Protein AF-A0A9D1QLR8-F1 (afdb_monomer_lite)

pLDDT: mean 92.98, std 5.43, range [64.62, 98.44]

Structure (mmCIF, N/CA/C/O backbone):
data_AF-A0A9D1QLR8-F1
#
_entry.id   AF-A0A9D1QLR8-F1
#
loop_
_atom_site.group_PDB
_atom_site.id
_atom_site.type_symbol
_atom_site.label_atom_id
_atom_site.label_alt_id
_atom_site.label_comp_id
_atom_site.label_asym_id
_atom_site.label_entity_id
_atom_site.label_seq_id
_atom_site.pdbx_PDB_ins_code
_atom_site.Cartn_x
_atom_site.Cartn_y
_atom_site.Cartn_z
_atom_site.occupancy
_atom_site.B_iso_or_equiv
_atom_site.auth_seq_id
_atom_site.auth_comp_id
_atom_site.auth_asym_id
_atom_site.auth_atom_id
_atom_site.pdbx_PDB_model_num
ATOM 1 N N . MET A 1 1 ? -2.235 7.402 20.131 1.00 82.06 1 MET A N 1
ATOM 2 C CA . MET A 1 1 ? -2.353 6.546 18.932 1.00 82.06 1 MET A CA 1
ATOM 3 C C . MET A 1 1 ? -1.040 6.680 18.166 1.00 82.06 1 MET A C 1
ATOM 5 O O . MET A 1 1 ? -0.554 7.800 18.091 1.00 82.06 1 MET A O 1
ATOM 9 N N . ILE A 1 2 ? -0.396 5.585 17.743 1.00 92.88 2 ILE A N 1
ATOM 10 C CA . ILE A 1 2 ? 0.930 5.654 17.083 1.00 92.88 2 ILE A CA 1
ATOM 11 C C . ILE A 1 2 ? 0.789 6.131 15.634 1.00 92.88 2 ILE A C 1
ATOM 13 O O . ILE A 1 2 ? -0.250 5.910 15.028 1.00 92.88 2 ILE A O 1
ATOM 17 N N . SER A 1 3 ? 1.793 6.743 15.019 1.00 96.38 3 SER A N 1
ATOM 18 C CA . SER A 1 3 ? 1.657 7.093 13.596 1.00 96.38 3 SER A CA 1
ATOM 19 C C . SER A 1 3 ? 1.726 5.851 12.696 1.00 96.38 3 SER A C 1
ATOM 21 O O . SER A 1 3 ? 2.269 4.812 13.088 1.00 96.38 3 SER A O 1
ATOM 23 N N . ILE A 1 4 ? 1.220 5.939 11.463 1.00 97.06 4 ILE A N 1
ATOM 24 C CA . ILE A 1 4 ? 1.376 4.874 10.466 1.00 97.06 4 ILE A CA 1
ATOM 25 C C . ILE A 1 4 ? 2.860 4.625 10.178 1.00 97.06 4 ILE A C 1
ATOM 27 O O . ILE A 1 4 ? 3.274 3.486 9.982 1.00 97.06 4 ILE A O 1
ATOM 31 N N . GLN A 1 5 ? 3.701 5.660 10.233 1.00 96.75 5 GLN A N 1
ATOM 32 C CA . GLN A 1 5 ? 5.148 5.535 10.081 1.00 96.75 5 GLN A CA 1
ATOM 33 C C . GLN A 1 5 ? 5.759 4.683 11.201 1.00 96.75 5 GLN A C 1
ATOM 35 O O . GLN A 1 5 ? 6.578 3.803 10.928 1.00 96.75 5 GLN A O 1
ATOM 40 N N . GLU A 1 6 ? 5.365 4.920 12.454 1.00 96.38 6 GLU A N 1
ATOM 41 C CA . GLU A 1 6 ? 5.809 4.132 13.606 1.00 96.38 6 GLU A CA 1
ATOM 42 C C . GLU A 1 6 ? 5.277 2.697 13.547 1.00 96.38 6 GLU A C 1
ATOM 44 O O . GLU A 1 6 ? 6.044 1.742 13.688 1.00 96.38 6 GLU A O 1
ATOM 49 N N . PHE A 1 7 ? 4.001 2.525 13.207 1.00 97.00 7 PHE A N 1
ATOM 50 C CA . PHE A 1 7 ? 3.404 1.218 12.953 1.00 97.00 7 PHE A CA 1
ATOM 51 C C . PHE A 1 7 ? 4.189 0.425 11.897 1.00 97.00 7 PHE A C 1
ATOM 53 O O . PHE A 1 7 ? 4.546 -0.734 12.103 1.00 97.00 7 PHE A O 1
ATOM 60 N N . LEU A 1 8 ? 4.540 1.061 10.777 1.00 96.19 8 LEU A N 1
ATOM 61 C CA . LEU A 1 8 ? 5.312 0.442 9.702 1.00 96.19 8 LEU A CA 1
ATOM 62 C C . LEU A 1 8 ? 6.747 0.087 10.110 1.00 96.19 8 LEU A C 1
ATOM 64 O O . LEU A 1 8 ? 7.334 -0.815 9.500 1.00 96.19 8 LEU A O 1
ATOM 68 N N . LYS A 1 9 ? 7.331 0.782 11.096 1.00 94.25 9 LYS A N 1
ATOM 69 C CA . LYS A 1 9 ? 8.607 0.385 11.708 1.00 94.25 9 LYS A CA 1
ATOM 70 C C . LYS A 1 9 ? 8.417 -0.887 12.533 1.00 94.25 9 LYS A C 1
ATOM 72 O O . LYS A 1 9 ? 9.189 -1.821 12.341 1.00 94.25 9 LYS A O 1
ATOM 77 N N . ASN A 1 10 ? 7.361 -0.957 13.344 1.00 94.06 10 ASN A N 1
ATOM 78 C CA . ASN A 1 10 ? 7.040 -2.129 14.168 1.00 94.06 10 ASN A CA 1
ATOM 79 C C . ASN A 1 10 ? 6.741 -3.374 13.323 1.00 94.06 10 ASN A C 1
ATOM 81 O O . ASN A 1 10 ? 7.237 -4.456 13.626 1.00 94.06 10 ASN A O 1
ATOM 85 N N . VAL A 1 11 ? 6.010 -3.227 12.214 1.00 93.62 11 VAL A N 1
ATOM 86 C CA . VAL A 1 11 ? 5.785 -4.323 11.255 1.00 93.62 11 VAL A CA 1
ATOM 87 C C . VAL A 1 11 ? 7.114 -4.841 10.695 1.00 93.62 11 VAL A C 1
ATOM 89 O O . VAL A 1 11 ? 7.346 -6.046 10.675 1.00 93.62 11 VAL A O 1
ATOM 92 N N . ASN A 1 12 ? 8.018 -3.945 10.283 1.00 88.12 12 ASN A N 1
ATOM 93 C CA . ASN A 1 12 ? 9.314 -4.323 9.709 1.00 88.12 12 ASN A CA 1
ATOM 94 C C . ASN A 1 12 ? 10.241 -5.028 10.711 1.00 88.12 12 ASN A C 1
ATOM 96 O O . ASN A 1 12 ? 11.015 -5.904 10.325 1.00 88.12 12 ASN A O 1
ATOM 100 N N . THR A 1 13 ? 10.222 -4.608 11.976 1.00 87.19 13 THR A N 1
ATOM 101 C CA . THR A 1 13 ? 11.066 -5.191 13.029 1.00 87.19 13 THR A CA 1
ATOM 102 C C . THR A 1 13 ? 10.420 -6.400 13.702 1.00 87.19 13 THR A C 1
ATOM 104 O O . THR A 1 13 ? 11.119 -7.145 14.393 1.00 87.19 13 THR A O 1
ATOM 107 N N . GLY A 1 14 ? 9.127 -6.629 13.465 1.00 87.50 14 GLY A N 1
ATOM 108 C CA . GLY A 1 14 ? 8.356 -7.739 14.004 1.00 87.50 14 GLY A CA 1
ATOM 109 C C . GLY A 1 14 ? 8.830 -9.109 13.518 1.00 87.50 14 GLY A C 1
ATOM 110 O O . GLY A 1 14 ? 9.297 -9.282 12.389 1.00 87.50 14 GLY A O 1
ATOM 111 N N . HIS A 1 15 ? 8.668 -10.116 14.382 1.00 86.12 15 HIS A N 1
ATOM 112 C CA . HIS A 1 15 ? 9.123 -11.486 14.126 1.00 86.12 15 HIS A CA 1
ATOM 113 C C . HIS A 1 15 ? 8.555 -12.063 12.824 1.00 86.12 15 HIS A C 1
ATOM 115 O O . HIS A 1 15 ? 9.285 -12.694 12.064 1.00 86.12 15 HIS A O 1
ATOM 121 N N . VAL A 1 16 ? 7.273 -11.815 12.537 1.00 84.81 16 VAL A N 1
ATOM 122 C CA . VAL A 1 16 ? 6.587 -12.332 11.343 1.00 84.81 16 VAL A CA 1
ATOM 123 C C . VAL A 1 16 ? 7.302 -11.905 10.064 1.00 84.81 16 VAL A C 1
ATOM 125 O O . VAL A 1 16 ? 7.697 -12.757 9.275 1.00 84.81 16 VAL A O 1
ATOM 128 N N . VAL A 1 17 ? 7.539 -10.604 9.873 1.00 86.69 17 VAL A N 1
ATOM 129 C CA . VAL A 1 17 ? 8.207 -10.109 8.661 1.00 86.69 17 VAL A CA 1
ATOM 130 C C . VAL A 1 17 ? 9.646 -10.611 8.598 1.00 86.69 17 VAL A C 1
ATOM 132 O O . VAL A 1 17 ? 10.063 -11.122 7.565 1.00 86.69 17 VAL A O 1
ATOM 135 N N . ARG A 1 18 ? 10.389 -10.556 9.711 1.00 86.44 18 ARG A N 1
ATOM 136 C CA . ARG A 1 18 ? 11.803 -10.968 9.739 1.00 86.44 18 ARG A CA 1
ATOM 137 C C . ARG A 1 18 ? 12.031 -12.460 9.484 1.00 86.44 18 ARG A C 1
ATOM 139 O O . ARG A 1 18 ? 13.115 -12.819 9.039 1.00 86.44 18 ARG A O 1
ATOM 146 N N . SER A 1 19 ? 11.052 -13.307 9.793 1.00 88.12 19 SER A N 1
ATOM 147 C CA . SER A 1 19 ? 11.145 -14.765 9.621 1.00 88.12 19 SER A CA 1
ATOM 148 C C . SER A 1 19 ? 10.473 -15.279 8.349 1.00 88.12 19 SER A C 1
ATOM 150 O O . SER A 1 19 ? 10.886 -16.313 7.836 1.00 88.12 19 SER A O 1
ATOM 152 N N . SER A 1 20 ? 9.444 -14.585 7.849 1.00 88.06 20 SER A N 1
ATOM 153 C CA . SER A 1 20 ? 8.566 -15.108 6.790 1.00 88.06 20 SER A CA 1
ATOM 154 C C . SER A 1 20 ? 8.648 -14.340 5.471 1.00 88.06 20 SER A C 1
ATOM 156 O O . SER A 1 20 ? 8.275 -14.885 4.435 1.00 88.06 20 SER A O 1
ATOM 158 N N . VAL A 1 21 ? 9.122 -13.088 5.470 1.00 90.31 21 VAL A N 1
ATOM 159 C CA . VAL A 1 21 ? 9.292 -12.305 4.237 1.00 90.31 21 VAL A CA 1
ATOM 160 C C . VAL A 1 21 ? 10.729 -12.480 3.733 1.00 90.31 21 VAL A C 1
ATOM 162 O O . VAL A 1 21 ? 11.666 -12.143 4.461 1.00 90.31 21 VAL A O 1
ATOM 165 N N . PRO A 1 22 ? 10.936 -12.983 2.499 1.00 89.19 22 PRO A N 1
ATOM 166 C CA . PRO A 1 22 ? 12.267 -13.110 1.922 1.00 89.19 22 PRO A CA 1
ATOM 167 C C . PRO A 1 22 ? 13.061 -11.801 1.957 1.00 89.19 22 PRO A C 1
ATOM 169 O O . PRO A 1 22 ? 12.533 -10.711 1.714 1.00 89.19 22 PRO A O 1
ATOM 172 N N . MET A 1 23 ? 14.363 -11.914 2.223 1.00 84.69 23 MET A N 1
ATOM 173 C CA . MET A 1 23 ? 15.263 -10.763 2.208 1.00 84.69 23 MET A CA 1
ATOM 174 C C . MET A 1 23 ? 15.274 -10.083 0.833 1.00 84.69 23 MET A C 1
ATOM 176 O O . MET A 1 23 ? 15.291 -10.741 -0.205 1.00 84.69 23 MET A O 1
ATOM 180 N N . GLY A 1 24 ? 15.319 -8.749 0.836 1.00 84.50 24 GLY A N 1
ATOM 181 C CA . GLY A 1 24 ? 15.393 -7.940 -0.384 1.00 84.50 24 GLY A CA 1
ATOM 182 C C . GLY A 1 24 ? 14.041 -7.576 -1.002 1.00 84.50 24 GLY A C 1
ATOM 183 O O . GLY A 1 24 ? 14.024 -6.869 -2.009 1.00 84.50 24 GLY A O 1
ATOM 184 N N . LEU A 1 25 ? 12.918 -8.001 -0.412 1.00 91.88 25 LEU A N 1
ATOM 185 C CA . LEU A 1 25 ? 11.605 -7.492 -0.806 1.00 91.88 25 LEU A CA 1
ATOM 186 C C . LEU A 1 25 ? 11.346 -6.107 -0.201 1.00 91.88 25 LEU A C 1
ATOM 188 O O . LEU A 1 25 ? 11.515 -5.882 0.999 1.00 91.88 25 LEU A O 1
ATOM 192 N N . GLY A 1 26 ? 10.916 -5.179 -1.053 1.00 91.56 26 GLY A N 1
ATOM 193 C CA . GLY A 1 26 ? 10.349 -3.899 -0.651 1.00 91.56 26 GLY A CA 1
ATOM 194 C C . GLY A 1 26 ? 8.865 -4.045 -0.321 1.00 91.56 26 GLY A C 1
ATOM 195 O O . GLY A 1 26 ? 8.224 -5.015 -0.721 1.00 91.56 26 GLY A O 1
ATOM 196 N N . LYS A 1 27 ? 8.309 -3.067 0.397 1.00 93.75 27 LYS A N 1
ATOM 197 C CA . LYS A 1 27 ? 6.879 -3.009 0.725 1.00 93.75 27 LYS A CA 1
ATOM 198 C C . LYS A 1 27 ? 6.147 -1.966 -0.110 1.00 93.75 27 LYS A C 1
ATOM 200 O O . LYS A 1 27 ? 6.731 -0.950 -0.495 1.00 93.75 27 LYS A O 1
ATOM 205 N N . SER A 1 28 ? 4.870 -2.222 -0.361 1.00 96.44 28 SER A N 1
ATOM 206 C CA . SER A 1 28 ? 3.940 -1.280 -0.977 1.00 96.44 28 SER A CA 1
ATOM 207 C C . SER A 1 28 ? 3.672 -0.063 -0.091 1.00 96.44 28 SER A C 1
ATOM 209 O O . SER A 1 28 ? 4.106 0.014 1.064 1.00 96.44 28 SER A O 1
ATOM 211 N N . LEU A 1 29 ? 2.900 0.880 -0.629 1.00 97.31 29 LEU A N 1
ATOM 212 C CA . LEU A 1 29 ? 2.198 1.849 0.205 1.00 97.31 29 LEU A CA 1
ATOM 213 C C . LEU A 1 29 ? 1.188 1.108 1.115 1.00 97.31 29 LEU A C 1
ATOM 215 O O . LEU A 1 29 ? 0.572 0.141 0.650 1.00 97.31 29 LEU A O 1
ATOM 219 N N . PRO A 1 30 ? 1.050 1.502 2.396 1.00 97.94 30 PRO A N 1
ATOM 220 C CA . PRO A 1 30 ? 0.042 0.962 3.310 1.00 97.94 30 PRO A CA 1
ATOM 221 C C . PRO A 1 30 ? -1.372 1.302 2.852 1.00 97.94 30 PRO A C 1
ATOM 223 O O . PRO A 1 30 ? -1.683 2.461 2.630 1.00 97.94 30 PRO A O 1
ATOM 226 N N . MET A 1 31 ? -2.253 0.313 2.786 1.00 98.12 31 MET A N 1
ATOM 227 C CA . MET A 1 31 ? -3.683 0.537 2.565 1.00 98.12 31 MET A CA 1
ATOM 228 C C . MET A 1 31 ? -4.442 0.242 3.850 1.00 98.12 31 MET A C 1
ATOM 230 O O . MET A 1 31 ? -4.094 -0.704 4.556 1.00 98.12 31 MET A O 1
ATOM 234 N N . LEU A 1 32 ? -5.476 1.028 4.137 1.00 97.44 32 LEU A N 1
ATOM 235 C CA . LEU A 1 32 ? -6.344 0.795 5.289 1.00 97.44 32 LEU A CA 1
ATOM 236 C C . LEU A 1 32 ? -7.556 -0.028 4.877 1.00 97.44 32 LEU A C 1
ATOM 238 O O . LEU A 1 32 ? -8.113 0.200 3.808 1.00 97.44 32 LEU A O 1
ATOM 242 N N . ASP A 1 33 ? -7.964 -0.948 5.736 1.00 94.38 33 ASP A N 1
ATOM 243 C CA . ASP A 1 33 ? -9.193 -1.719 5.578 1.00 94.38 33 ASP A CA 1
ATOM 244 C C . ASP A 1 33 ? -9.897 -1.856 6.929 1.00 94.38 33 ASP A C 1
ATOM 246 O O . ASP A 1 33 ? -9.249 -1.779 7.976 1.00 94.38 33 ASP A O 1
ATOM 250 N N . ILE A 1 34 ? -11.210 -2.066 6.914 1.00 92.69 34 ILE A N 1
ATOM 251 C CA . ILE A 1 34 ? -11.985 -2.352 8.124 1.00 92.69 34 ILE A CA 1
ATOM 252 C C . ILE A 1 34 ? -12.612 -3.730 7.962 1.00 92.69 34 ILE A C 1
ATOM 254 O O . ILE A 1 34 ? -13.438 -3.947 7.079 1.00 92.69 34 ILE A O 1
ATOM 258 N N . ALA A 1 35 ? -12.233 -4.655 8.840 1.00 90.38 35 ALA A N 1
ATOM 259 C CA . ALA A 1 35 ? -12.777 -6.007 8.864 1.00 90.38 35 ALA A CA 1
ATOM 260 C C . ALA A 1 35 ? -13.059 -6.429 10.307 1.00 90.38 35 ALA A C 1
ATOM 262 O O . ALA A 1 35 ? -12.204 -6.261 11.176 1.00 90.38 35 ALA A O 1
ATOM 263 N N . ASP A 1 36 ? -14.252 -6.976 10.558 1.00 88.00 36 ASP A N 1
ATOM 264 C CA . ASP A 1 36 ? -14.704 -7.430 11.882 1.00 88.00 36 ASP A CA 1
ATOM 265 C C . ASP A 1 36 ? -14.478 -6.388 12.998 1.00 88.00 36 ASP A C 1
ATOM 267 O O . ASP A 1 36 ? -13.911 -6.703 14.049 1.00 88.00 36 ASP A O 1
ATOM 271 N N . ASP A 1 37 ? -14.866 -5.132 12.733 1.00 87.31 37 ASP A N 1
ATOM 272 C CA . ASP A 1 37 ? -14.692 -3.958 13.610 1.00 87.31 37 ASP A CA 1
ATOM 273 C C . ASP A 1 37 ? -13.235 -3.641 13.993 1.00 87.31 37 ASP A C 1
ATOM 275 O O . ASP A 1 37 ? -12.959 -2.962 14.985 1.00 87.31 37 ASP A O 1
ATOM 279 N N . ARG A 1 38 ? -12.271 -4.114 13.197 1.00 92.94 38 ARG A N 1
ATOM 280 C CA . ARG A 1 38 ? -10.841 -3.850 13.391 1.00 92.94 38 ARG A CA 1
ATOM 281 C C . ARG A 1 38 ? -10.288 -3.068 12.220 1.00 92.94 38 ARG A C 1
ATOM 283 O O . ARG A 1 38 ? -10.554 -3.382 11.061 1.00 92.94 38 ARG A O 1
ATOM 290 N N . LEU A 1 39 ? -9.444 -2.093 12.537 1.00 96.06 39 LEU A N 1
ATOM 291 C CA . LEU A 1 39 ? -8.651 -1.391 11.543 1.00 96.06 39 LEU A CA 1
ATOM 292 C C . LEU A 1 39 ? -7.439 -2.244 11.163 1.00 96.06 39 LEU A C 1
ATOM 294 O O . LEU A 1 39 ? -6.584 -2.557 11.998 1.00 96.06 39 LEU A O 1
ATOM 298 N N . LEU A 1 40 ? -7.361 -2.598 9.889 1.00 97.44 40 LEU A N 1
ATOM 299 C CA . LEU A 1 40 ? -6.262 -3.348 9.312 1.00 97.44 40 LEU A CA 1
ATOM 300 C C . LEU A 1 40 ? -5.405 -2.443 8.431 1.00 97.44 40 LEU A C 1
ATOM 302 O O . LEU A 1 40 ? -5.900 -1.564 7.729 1.00 97.44 40 LEU A O 1
ATOM 306 N N . VAL A 1 41 ? -4.101 -2.703 8.437 1.00 98.00 41 VAL A N 1
ATOM 307 C CA . VAL A 1 41 ? -3.148 -2.140 7.482 1.00 98.00 41 VAL A CA 1
ATOM 308 C C . VAL A 1 41 ? -2.654 -3.270 6.596 1.00 98.00 41 VAL A C 1
ATOM 310 O O . VAL A 1 41 ? -1.973 -4.188 7.061 1.00 98.00 41 VAL A O 1
ATOM 313 N N . THR A 1 42 ? -2.983 -3.189 5.313 1.00 97.94 42 THR A N 1
ATOM 314 C CA . THR A 1 42 ? -2.588 -4.165 4.300 1.00 97.94 42 THR A CA 1
ATOM 315 C C . THR A 1 42 ? -1.387 -3.658 3.512 1.00 97.94 42 THR A C 1
ATOM 317 O O . THR A 1 42 ? -1.347 -2.517 3.045 1.00 97.94 42 THR A O 1
ATOM 320 N N . LEU A 1 43 ? -0.400 -4.535 3.352 1.00 97.19 43 LEU A N 1
ATOM 321 C CA . LEU A 1 43 ? 0.813 -4.325 2.573 1.00 97.19 43 LEU A CA 1
ATOM 322 C C . LEU A 1 43 ? 0.996 -5.494 1.613 1.00 97.19 43 LEU A C 1
ATOM 324 O O . LEU A 1 43 ? 0.616 -6.625 1.914 1.00 97.19 43 LEU A O 1
ATOM 328 N N . PHE A 1 44 ? 1.670 -5.247 0.497 1.00 96.81 44 PHE A N 1
ATOM 329 C CA . PHE A 1 44 ? 2.287 -6.324 -0.263 1.00 96.81 44 PHE A CA 1
ATOM 330 C C . PHE A 1 44 ? 3.795 -6.140 -0.363 1.00 96.81 44 PHE A C 1
ATOM 332 O O . PHE A 1 44 ? 4.313 -5.021 -0.307 1.00 96.81 44 PHE A O 1
ATOM 339 N N . PHE A 1 45 ? 4.498 -7.255 -0.524 1.00 96.62 45 PHE A N 1
ATOM 340 C CA . PHE A 1 45 ? 5.949 -7.316 -0.602 1.00 96.62 45 PHE A CA 1
ATOM 341 C C . PHE A 1 45 ? 6.372 -7.793 -1.982 1.00 96.62 45 PHE A C 1
ATOM 343 O O . PHE A 1 45 ? 5.879 -8.806 -2.477 1.00 96.62 45 PHE A O 1
ATOM 350 N N . TYR A 1 46 ? 7.274 -7.052 -2.611 1.00 96.12 46 TYR A N 1
ATOM 351 C CA . TYR A 1 46 ? 7.670 -7.273 -3.995 1.00 96.12 46 TYR A CA 1
ATOM 352 C C . TYR A 1 46 ? 9.147 -6.962 -4.200 1.00 96.12 46 TYR A C 1
ATOM 354 O O . TYR A 1 46 ? 9.78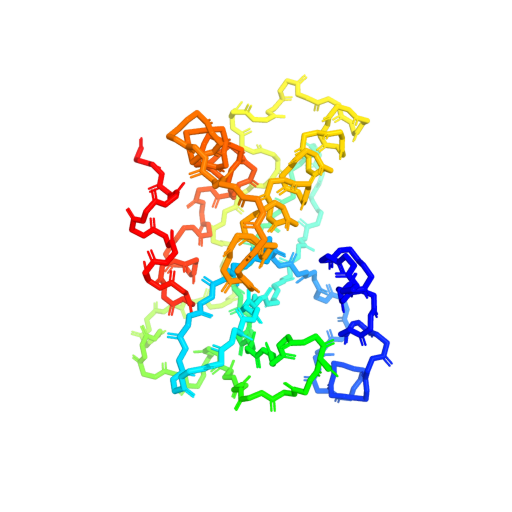0 -6.253 -3.417 1.00 96.12 46 TYR A O 1
ATOM 362 N N . ARG A 1 47 ? 9.709 -7.507 -5.276 1.00 95.00 47 ARG A N 1
ATOM 363 C CA . ARG A 1 47 ? 11.114 -7.310 -5.627 1.00 95.00 47 ARG A CA 1
ATOM 364 C C . ARG A 1 47 ? 11.263 -6.164 -6.615 1.00 95.00 47 ARG A C 1
ATOM 366 O O . ARG A 1 47 ? 10.547 -6.101 -7.612 1.00 95.00 47 ARG A O 1
ATOM 373 N N . SER A 1 48 ? 12.249 -5.312 -6.374 1.00 92.56 48 SER A N 1
ATOM 374 C CA . SER A 1 48 ? 12.725 -4.322 -7.338 1.00 92.56 48 SER A CA 1
ATOM 375 C C . SER A 1 48 ? 14.089 -4.743 -7.881 1.00 92.56 48 SER A C 1
ATOM 377 O O . SER A 1 48 ? 14.982 -5.072 -7.101 1.00 92.56 48 SER A O 1
ATOM 379 N N . ILE A 1 49 ? 14.268 -4.725 -9.201 1.00 91.56 49 ILE A N 1
ATOM 380 C CA . ILE A 1 49 ? 15.537 -5.060 -9.858 1.00 91.56 49 ILE A CA 1
ATOM 381 C C . ILE A 1 49 ? 16.055 -3.816 -10.572 1.00 91.56 49 ILE A C 1
ATOM 383 O O . ILE A 1 49 ? 15.475 -3.383 -11.569 1.00 91.56 49 ILE A O 1
ATOM 387 N N . LEU A 1 50 ? 17.159 -3.260 -10.079 1.00 89.00 50 LEU A N 1
ATOM 388 C CA . LEU A 1 50 ? 17.833 -2.141 -10.728 1.00 89.00 50 LEU A CA 1
ATOM 389 C C . LEU A 1 50 ? 18.432 -2.596 -12.067 1.00 89.00 50 LEU A C 1
ATOM 391 O O . LEU A 1 50 ? 19.145 -3.602 -12.127 1.00 89.00 50 LEU A O 1
ATOM 395 N N . ARG A 1 51 ? 18.147 -1.864 -13.145 1.00 83.94 51 ARG A N 1
ATOM 396 C CA . ARG A 1 51 ? 18.800 -2.024 -14.448 1.00 83.94 51 ARG A CA 1
ATOM 397 C C . ARG A 1 51 ? 19.655 -0.792 -14.766 1.00 83.94 51 ARG A C 1
ATOM 399 O O . ARG A 1 51 ? 19.435 0.267 -14.177 1.00 83.94 51 ARG A O 1
ATOM 406 N N . PRO A 1 52 ? 20.624 -0.923 -15.691 1.00 74.19 52 PRO A N 1
ATOM 407 C CA . PRO A 1 52 ? 21.294 0.233 -16.280 1.00 74.19 52 PRO A CA 1
ATOM 408 C C . PRO A 1 52 ? 20.270 1.250 -16.819 1.00 74.19 52 PRO A C 1
ATOM 410 O O . PRO A 1 52 ? 19.158 0.861 -17.173 1.00 74.19 52 PRO A O 1
ATOM 413 N N . GLU A 1 53 ? 20.650 2.530 -16.891 1.00 70.88 53 GLU A N 1
ATOM 414 C CA . GLU A 1 53 ? 19.799 3.645 -17.369 1.00 70.88 53 GLU A CA 1
ATOM 415 C C . GLU A 1 53 ? 18.639 4.048 -16.436 1.00 70.88 53 GLU A C 1
ATOM 417 O O . GLU A 1 53 ? 17.621 4.563 -16.893 1.00 70.88 53 GLU A O 1
ATOM 422 N N . ASP A 1 54 ? 18.788 3.829 -15.126 1.00 64.69 54 ASP A N 1
ATOM 423 C CA . ASP A 1 54 ? 17.851 4.307 -14.090 1.00 64.69 54 ASP A CA 1
ATOM 424 C C . ASP A 1 54 ? 16.426 3.722 -14.193 1.00 64.69 54 ASP A C 1
ATOM 426 O O . ASP A 1 54 ? 15.446 4.261 -13.677 1.00 64.69 54 ASP A O 1
ATOM 430 N N . LYS A 1 55 ? 16.303 2.563 -14.851 1.00 78.25 55 LYS A N 1
ATOM 431 C CA . LYS A 1 55 ? 15.058 1.793 -14.928 1.00 78.25 55 LYS A CA 1
ATOM 432 C C . LYS A 1 55 ? 15.062 0.726 -13.845 1.00 78.25 55 LYS A C 1
ATOM 434 O O . LYS A 1 55 ? 15.837 -0.227 -13.887 1.00 78.25 55 LYS A O 1
ATOM 439 N N . THR A 1 56 ? 14.170 0.849 -12.877 1.00 90.94 56 THR A N 1
ATOM 440 C CA . THR A 1 56 ? 13.962 -0.183 -11.861 1.00 90.94 56 THR A CA 1
ATOM 441 C C . THR A 1 56 ? 12.782 -1.053 -12.275 1.00 90.94 56 THR A C 1
ATOM 443 O O . THR A 1 56 ? 11.654 -0.581 -12.367 1.00 90.94 56 THR A O 1
ATOM 446 N N . LEU A 1 57 ? 13.026 -2.337 -12.539 1.00 93.88 57 LEU A N 1
ATOM 447 C CA . LEU A 1 57 ? 11.958 -3.294 -12.824 1.00 93.88 57 LEU A CA 1
ATOM 448 C C . LEU A 1 57 ? 11.227 -3.630 -11.526 1.00 93.88 57 LEU A C 1
ATOM 450 O O . LEU A 1 57 ? 11.864 -3.987 -10.534 1.00 93.88 57 LEU A O 1
ATOM 454 N N . LEU A 1 58 ? 9.903 -3.568 -11.547 1.00 95.31 58 LEU A N 1
ATOM 455 C CA . LEU A 1 58 ? 9.055 -3.974 -10.434 1.00 95.31 58 LEU A CA 1
ATOM 456 C C . LEU A 1 58 ? 8.494 -5.352 -10.748 1.00 95.31 58 LEU A C 1
ATOM 458 O O . LEU A 1 58 ? 7.786 -5.526 -11.740 1.00 95.31 58 LEU A O 1
ATOM 462 N N . MET A 1 59 ? 8.833 -6.340 -9.930 1.00 96.25 59 MET A N 1
ATOM 463 C CA . MET A 1 59 ? 8.299 -7.692 -10.063 1.00 96.25 59 MET A CA 1
ATOM 464 C C . MET A 1 59 ? 6.891 -7.770 -9.453 1.00 96.25 59 MET A C 1
ATOM 466 O O . MET A 1 59 ? 6.574 -6.971 -8.567 1.00 96.25 59 MET A O 1
ATOM 470 N N . PRO A 1 60 ? 6.052 -8.729 -9.883 1.00 96.81 60 PRO A N 1
ATOM 471 C CA . PRO A 1 60 ? 4.819 -9.061 -9.188 1.00 96.81 60 PRO A CA 1
ATOM 472 C C . PRO A 1 60 ? 5.069 -9.261 -7.684 1.00 96.81 60 PRO A C 1
ATOM 474 O O . PRO A 1 60 ? 6.076 -9.878 -7.319 1.00 96.81 60 PRO A O 1
ATOM 477 N N . PRO A 1 61 ? 4.190 -8.757 -6.804 1.00 96.75 61 PRO A N 1
ATOM 478 C CA . PRO A 1 61 ? 4.296 -9.009 -5.377 1.00 96.75 61 PRO A CA 1
ATOM 479 C C . PRO A 1 61 ? 4.254 -10.497 -5.062 1.00 96.75 61 PRO A C 1
ATOM 481 O O . PRO A 1 61 ? 3.440 -11.234 -5.603 1.00 96.75 61 PRO A O 1
ATOM 484 N N . GLU A 1 62 ? 5.134 -10.939 -4.173 1.00 95.31 62 GLU A N 1
ATOM 485 C CA . GLU A 1 62 ? 5.223 -12.340 -3.763 1.00 95.31 62 GLU A CA 1
ATOM 486 C C . GLU A 1 62 ? 4.269 -12.623 -2.592 1.00 95.31 62 GLU A C 1
ATOM 488 O O . GLU A 1 62 ? 3.737 -13.729 -2.473 1.00 95.31 62 GLU A O 1
ATOM 493 N N . ILE A 1 63 ? 4.035 -11.617 -1.739 1.00 96.31 63 ILE A N 1
ATOM 494 C CA . ILE A 1 63 ? 3.276 -11.742 -0.489 1.00 96.31 63 ILE A CA 1
ATOM 495 C C . ILE A 1 63 ? 2.303 -10.570 -0.340 1.00 96.31 63 ILE A C 1
ATOM 497 O O . ILE A 1 63 ? 2.698 -9.425 -0.553 1.00 96.31 63 ILE A O 1
ATOM 501 N N . ILE A 1 64 ? 1.074 -10.843 0.100 1.00 96.44 64 ILE A N 1
ATOM 502 C CA . ILE A 1 64 ? 0.158 -9.860 0.701 1.00 96.44 64 ILE A CA 1
ATOM 503 C C . ILE A 1 64 ? 0.017 -10.209 2.183 1.00 96.44 64 ILE A C 1
ATOM 505 O O . ILE A 1 64 ? -0.155 -11.377 2.531 1.00 96.44 64 ILE A O 1
ATOM 509 N N . ALA A 1 65 ? 0.090 -9.209 3.056 1.00 96.31 65 ALA A N 1
ATOM 510 C CA . ALA A 1 65 ? -0.154 -9.388 4.478 1.00 96.31 65 ALA A CA 1
ATOM 511 C C . ALA A 1 65 ? -0.944 -8.215 5.059 1.00 96.31 65 ALA A C 1
ATOM 513 O O . ALA A 1 65 ? -0.656 -7.052 4.761 1.00 96.31 65 ALA A O 1
ATOM 514 N N . SER A 1 66 ? -1.902 -8.533 5.925 1.00 96.88 66 SER A N 1
ATOM 515 C CA . SER A 1 66 ? -2.677 -7.553 6.682 1.00 96.88 66 SER A CA 1
ATOM 516 C C . SER A 1 66 ? -2.348 -7.661 8.159 1.00 96.88 66 SER A C 1
ATOM 518 O O . SER A 1 66 ? -2.227 -8.757 8.714 1.00 96.88 66 SER A O 1
ATOM 520 N N . PHE A 1 67 ? -2.218 -6.509 8.800 1.00 97.00 67 PHE A N 1
ATOM 521 C CA . PHE A 1 67 ? -1.846 -6.390 10.199 1.00 97.00 67 PHE A CA 1
ATOM 522 C C . PHE A 1 67 ? -2.887 -5.563 10.938 1.00 97.00 67 PHE A C 1
ATOM 524 O O . PHE A 1 67 ? -3.342 -4.539 10.439 1.00 97.00 67 PHE A O 1
ATOM 531 N N . GLU A 1 68 ? -3.234 -5.985 12.144 1.00 96.19 68 GLU A N 1
ATOM 532 C CA . GLU A 1 68 ? -4.108 -5.236 13.033 1.00 96.19 68 GLU A CA 1
ATOM 533 C C . GLU A 1 68 ? -3.381 -3.995 13.551 1.00 96.19 68 GLU A C 1
ATOM 535 O O . GLU A 1 68 ? -2.289 -4.077 14.128 1.00 96.19 68 GLU A O 1
ATOM 540 N N . TYR A 1 69 ? -4.000 -2.840 13.354 1.00 96.19 69 TYR A N 1
ATOM 541 C CA . TYR A 1 69 ? -3.537 -1.576 13.893 1.00 96.19 69 TYR A CA 1
ATOM 542 C C . TYR A 1 69 ? -4.139 -1.335 15.293 1.00 96.19 69 TYR A C 1
ATOM 544 O O . TYR A 1 69 ? -5.315 -1.630 15.497 1.00 96.19 69 TYR A O 1
ATOM 552 N N . PRO A 1 70 ? -3.388 -0.791 16.277 1.00 95.12 70 PRO A N 1
ATOM 553 C CA . PRO A 1 70 ? -1.992 -0.338 16.209 1.00 95.12 70 PRO A CA 1
ATOM 554 C C . PRO A 1 70 ? -0.956 -1.418 16.566 1.00 95.12 70 PRO A C 1
ATOM 556 O O . PRO A 1 70 ? 0.243 -1.161 16.489 1.00 95.12 70 PRO A O 1
ATOM 559 N N . GLY A 1 71 ? -1.389 -2.610 16.987 1.00 92.19 71 GLY A N 1
ATOM 560 C CA . GLY A 1 71 ? -0.514 -3.627 17.588 1.00 92.19 71 GLY A CA 1
ATOM 561 C C . GLY A 1 71 ? 0.452 -4.331 16.629 1.00 92.19 71 GLY A C 1
ATOM 562 O O . GLY A 1 71 ? 1.318 -5.072 17.086 1.00 92.19 71 GLY A O 1
ATOM 563 N N . ALA A 1 72 ? 0.305 -4.133 15.315 1.00 94.06 72 ALA A N 1
ATOM 564 C CA . ALA A 1 72 ? 1.077 -4.804 14.266 1.00 94.06 72 ALA A CA 1
ATOM 565 C C . ALA A 1 72 ? 0.984 -6.342 14.330 1.00 94.06 72 ALA A C 1
ATOM 567 O O . ALA A 1 72 ? 1.885 -7.059 13.885 1.00 94.06 72 ALA A O 1
ATOM 568 N N . ARG A 1 73 ? -0.122 -6.867 14.871 1.00 93.25 73 ARG A N 1
ATOM 569 C CA . ARG A 1 73 ? -0.393 -8.306 14.905 1.00 93.25 73 ARG A CA 1
ATOM 570 C C . ARG A 1 73 ? -0.786 -8.771 13.508 1.00 93.25 73 ARG A C 1
ATOM 572 O O . ARG A 1 73 ? -1.689 -8.202 12.907 1.00 93.25 73 ARG A O 1
ATOM 579 N N . LEU A 1 74 ? -0.124 -9.805 12.993 1.00 95.19 74 LEU A N 1
ATOM 580 C CA . LEU A 1 74 ? -0.477 -10.398 11.703 1.00 95.19 74 LEU A CA 1
ATOM 581 C C . LEU A 1 74 ? -1.898 -10.980 11.759 1.00 95.19 74 LEU A C 1
ATOM 583 O O . LEU A 1 74 ? -2.208 -11.758 12.660 1.00 95.19 74 LEU A O 1
ATOM 587 N N . VAL A 1 75 ? -2.730 -10.620 10.782 1.00 95.25 75 VAL A N 1
ATOM 588 C CA . VAL A 1 75 ? -4.099 -11.132 10.615 1.00 95.25 75 VAL A CA 1
ATOM 589 C C . VAL A 1 75 ? -4.177 -12.070 9.418 1.00 95.25 75 VAL A C 1
ATOM 591 O O . VAL A 1 75 ? -4.703 -13.173 9.538 1.00 95.25 75 VAL A O 1
ATOM 594 N N . THR A 1 76 ? -3.613 -11.670 8.278 1.00 94.81 76 THR A N 1
ATOM 595 C CA . THR A 1 76 ? -3.567 -12.493 7.062 1.00 94.81 76 THR A CA 1
ATOM 596 C C . THR A 1 76 ? -2.167 -12.484 6.467 1.00 94.81 76 THR A C 1
ATOM 598 O O . THR A 1 76 ? -1.448 -11.489 6.553 1.00 94.81 76 THR A O 1
ATOM 601 N N . PHE A 1 77 ? -1.776 -13.603 5.861 1.00 94.88 77 PHE A N 1
ATOM 602 C CA . PHE A 1 77 ? -0.525 -13.746 5.125 1.00 94.88 77 PHE A CA 1
ATOM 603 C C . PHE A 1 77 ? -0.762 -14.690 3.950 1.00 94.88 77 PHE A C 1
ATOM 605 O O . PHE A 1 77 ? -1.114 -15.853 4.144 1.00 94.88 77 PHE A O 1
ATOM 612 N N . GLU A 1 78 ? -0.585 -14.195 2.733 1.00 94.94 78 GLU A N 1
ATOM 613 C CA . GLU A 1 78 ? -0.846 -14.943 1.507 1.00 94.94 78 GLU A CA 1
ATOM 614 C C . GLU A 1 78 ? 0.367 -14.886 0.587 1.00 94.94 78 GLU A C 1
ATOM 616 O O . GLU A 1 78 ? 0.863 -13.808 0.263 1.00 94.94 78 GLU A O 1
ATOM 621 N N . THR A 1 79 ? 0.810 -16.050 0.114 1.00 94.38 79 THR A N 1
ATOM 622 C CA . THR A 1 79 ? 1.806 -16.163 -0.954 1.00 94.38 79 THR A CA 1
ATOM 623 C C . THR A 1 79 ? 1.101 -16.202 -2.306 1.00 94.38 79 THR A C 1
ATOM 625 O O . THR A 1 79 ? 0.382 -17.154 -2.614 1.00 94.38 79 THR A O 1
ATOM 628 N N . LEU A 1 80 ? 1.325 -15.189 -3.143 1.00 94.19 80 LEU A N 1
ATOM 629 C CA . LEU A 1 80 ? 0.532 -14.982 -4.360 1.00 94.19 80 LEU A CA 1
ATOM 630 C C . LEU A 1 80 ? 0.795 -16.052 -5.421 1.00 94.19 80 LEU A C 1
ATOM 632 O O . LEU A 1 80 ? -0.127 -16.430 -6.137 1.00 94.19 80 LEU A O 1
ATOM 636 N N . ALA A 1 81 ? 2.010 -16.603 -5.473 1.00 90.69 81 ALA A N 1
ATOM 637 C CA . ALA A 1 81 ? 2.348 -17.705 -6.375 1.00 90.69 81 ALA A CA 1
ATOM 638 C C . ALA A 1 81 ? 1.533 -18.986 -6.108 1.00 90.69 81 ALA A C 1
ATOM 640 O O . ALA A 1 81 ? 1.397 -19.823 -6.996 1.00 90.69 81 ALA A O 1
ATOM 641 N N . LEU A 1 82 ? 0.984 -19.135 -4.898 1.00 91.94 82 LEU A N 1
ATOM 642 C CA . LEU A 1 82 ? 0.143 -20.267 -4.498 1.00 91.94 82 LEU A CA 1
ATOM 643 C C . LEU A 1 82 ? -1.356 -19.931 -4.549 1.00 91.94 82 LEU A C 1
ATOM 645 O O . LEU A 1 82 ? -2.202 -20.798 -4.323 1.00 91.94 82 LEU A O 1
ATOM 649 N N . SER A 1 83 ? -1.700 -18.676 -4.833 1.00 92.06 83 SER A N 1
ATOM 650 C CA . SER A 1 83 ? -3.073 -18.194 -4.808 1.00 92.06 83 SER A CA 1
ATOM 651 C C . SER A 1 83 ? -3.790 -18.467 -6.124 1.00 92.06 83 SER A C 1
ATOM 653 O O . SER A 1 83 ? -3.318 -18.128 -7.214 1.00 92.06 83 SER A O 1
ATOM 655 N N . ARG A 1 84 ? -5.016 -18.993 -6.025 1.00 89.50 84 ARG A N 1
ATOM 656 C CA . ARG A 1 84 ? -5.892 -19.185 -7.191 1.00 89.50 84 ARG A CA 1
ATOM 657 C C . ARG A 1 84 ? -6.236 -17.866 -7.890 1.00 89.50 84 ARG A C 1
ATOM 659 O O . ARG A 1 84 ? -6.490 -17.861 -9.088 1.00 89.50 84 ARG A O 1
ATOM 666 N N . ARG A 1 85 ? -6.191 -16.740 -7.165 1.00 88.75 85 ARG A N 1
ATOM 667 C CA . ARG A 1 85 ? -6.477 -15.399 -7.706 1.00 88.75 85 ARG A CA 1
ATOM 668 C C . ARG A 1 85 ? -5.438 -14.939 -8.732 1.00 88.75 85 ARG A C 1
ATOM 670 O O . ARG A 1 85 ? -5.733 -14.072 -9.545 1.00 88.75 85 ARG A O 1
ATOM 677 N N . PHE A 1 86 ? -4.248 -15.540 -8.711 1.00 90.88 86 PHE A N 1
ATOM 678 C CA . PHE A 1 86 ? -3.117 -15.172 -9.562 1.00 90.88 86 PHE A CA 1
ATOM 679 C C . PHE A 1 86 ? -2.648 -16.336 -10.451 1.00 90.88 86 PHE A C 1
ATOM 681 O O . PHE A 1 86 ? -1.518 -16.334 -10.940 1.00 90.88 86 PHE A O 1
ATOM 688 N N . THR A 1 87 ? -3.519 -17.325 -10.700 1.00 83.62 87 THR A N 1
ATOM 689 C CA . THR A 1 87 ? -3.255 -18.440 -11.626 1.00 83.62 87 THR A CA 1
ATOM 690 C C . THR A 1 87 ? -3.192 -17.904 -13.060 1.00 83.62 87 THR A C 1
ATOM 692 O O . THR A 1 87 ? -4.208 -17.751 -13.726 1.00 83.62 87 THR A O 1
ATOM 695 N N . GLY A 1 88 ? -1.996 -17.534 -13.515 1.00 87.12 88 GLY A N 1
ATOM 696 C CA . GLY A 1 88 ? -1.768 -16.879 -14.810 1.00 87.12 88 GLY A CA 1
ATOM 697 C C . GLY A 1 88 ? -0.740 -15.749 -14.759 1.00 87.12 88 GLY A C 1
ATOM 698 O O . GLY A 1 88 ? -0.241 -15.329 -15.801 1.00 87.12 88 GLY A O 1
ATOM 699 N N . VAL A 1 89 ? -0.370 -15.284 -13.563 1.00 92.94 89 VAL A N 1
ATOM 700 C CA . VAL A 1 89 ? 0.735 -14.337 -13.389 1.00 92.94 89 VAL A CA 1
ATOM 701 C C . VAL A 1 89 ? 2.071 -15.075 -13.490 1.00 92.94 89 VAL A C 1
ATOM 703 O O . VAL A 1 89 ? 2.333 -16.018 -12.746 1.00 92.94 89 VAL A O 1
ATOM 706 N N . ASP A 1 90 ? 2.948 -14.629 -14.394 1.00 93.56 90 ASP A N 1
ATOM 707 C CA . ASP A 1 90 ? 4.340 -15.087 -14.443 1.00 93.56 90 ASP A CA 1
ATOM 708 C C . ASP A 1 90 ? 5.197 -14.224 -13.510 1.00 93.56 90 ASP A C 1
ATOM 710 O O . ASP A 1 90 ? 5.674 -13.156 -13.895 1.00 93.56 90 ASP A O 1
ATOM 714 N N . PHE A 1 91 ? 5.424 -14.701 -12.283 1.00 92.88 91 PHE A N 1
ATOM 715 C CA . PHE A 1 91 ? 6.222 -14.015 -11.253 1.00 92.88 91 PHE A CA 1
ATOM 716 C C . PHE A 1 91 ? 7.694 -13.782 -11.648 1.00 92.88 91 PHE A C 1
ATOM 718 O O . PHE A 1 91 ? 8.422 -13.082 -10.947 1.00 92.88 91 PHE A O 1
ATOM 725 N N . ARG A 1 92 ? 8.150 -14.331 -12.784 1.00 91.06 92 ARG A N 1
ATOM 726 C CA . ARG A 1 92 ? 9.499 -14.106 -13.332 1.00 91.06 92 ARG A CA 1
ATOM 727 C C . ARG A 1 92 ? 9.562 -12.930 -14.306 1.00 91.06 92 ARG A C 1
ATOM 729 O O . ARG A 1 92 ? 10.661 -12.538 -14.698 1.00 91.06 92 ARG A O 1
ATOM 736 N N . LYS A 1 93 ? 8.420 -12.367 -14.712 1.00 93.81 93 LYS A N 1
ATOM 737 C CA . LYS A 1 93 ? 8.345 -11.208 -15.611 1.00 93.81 93 LYS A CA 1
ATOM 738 C C . LYS A 1 93 ? 8.010 -9.943 -14.821 1.00 93.81 93 LYS A C 1
ATOM 740 O O . LYS A 1 93 ? 7.181 -10.017 -13.920 1.00 93.81 93 LYS A O 1
ATOM 745 N N . PRO A 1 94 ? 8.616 -8.786 -15.141 1.00 94.69 94 PRO A N 1
ATOM 746 C CA . PRO A 1 94 ? 8.265 -7.527 -14.492 1.00 94.69 94 PRO A CA 1
ATOM 747 C C . PRO A 1 94 ? 6.783 -7.182 -14.676 1.00 94.69 94 PRO A C 1
ATOM 749 O O . PRO A 1 94 ? 6.250 -7.293 -15.778 1.00 94.69 94 PRO A O 1
ATOM 752 N N . ALA A 1 95 ? 6.148 -6.726 -13.599 1.00 94.75 95 ALA A N 1
ATOM 753 C CA . ALA A 1 95 ? 4.803 -6.163 -13.599 1.00 94.75 95 ALA A CA 1
ATOM 754 C C . ALA A 1 95 ? 4.796 -4.682 -14.007 1.00 94.75 95 ALA A C 1
ATOM 756 O O . ALA A 1 95 ? 3.798 -4.184 -14.518 1.00 94.75 95 ALA A O 1
ATOM 757 N N . GLY A 1 96 ? 5.903 -3.969 -13.787 1.00 92.12 96 GLY A N 1
ATOM 758 C CA . GLY A 1 96 ? 6.008 -2.551 -14.108 1.00 92.12 96 GLY A CA 1
ATOM 759 C C . GLY A 1 96 ? 7.431 -2.016 -14.047 1.00 92.12 96 GLY A C 1
ATOM 760 O O . GLY A 1 96 ? 8.394 -2.762 -13.851 1.00 92.12 96 GLY A O 1
ATOM 761 N N . LEU A 1 97 ? 7.543 -0.702 -14.214 1.00 91.06 97 LEU A N 1
ATOM 762 C CA . LEU A 1 97 ? 8.791 0.046 -14.162 1.00 91.06 97 LEU A CA 1
ATOM 763 C C . LEU A 1 97 ? 8.647 1.201 -13.180 1.00 91.06 97 LEU A C 1
ATOM 765 O O . LEU A 1 97 ? 7.663 1.929 -13.234 1.00 91.06 97 LEU A O 1
ATOM 769 N N . PHE A 1 98 ? 9.667 1.388 -12.354 1.00 89.88 98 PHE A N 1
ATOM 770 C CA . PHE A 1 98 ? 9.912 2.613 -11.615 1.00 89.88 98 PHE A CA 1
ATOM 771 C C . PHE A 1 98 ? 11.064 3.368 -12.297 1.00 89.88 98 PHE A C 1
ATOM 773 O O . PHE A 1 98 ? 12.086 2.763 -12.624 1.00 89.88 98 PHE A O 1
ATOM 780 N N . ARG A 1 99 ? 10.966 4.675 -12.536 1.00 89.00 99 ARG A N 1
ATOM 781 C CA . ARG A 1 99 ? 9.855 5.591 -12.206 1.00 89.00 99 ARG A CA 1
ATOM 782 C C . ARG A 1 99 ? 8.834 5.675 -13.343 1.00 89.00 99 ARG A C 1
ATOM 784 O O . ARG A 1 99 ? 9.232 5.761 -14.502 1.00 89.00 99 ARG A O 1
ATOM 791 N N . HIS A 1 100 ? 7.542 5.692 -13.020 1.00 90.12 100 HIS A N 1
ATOM 792 C CA . HIS A 1 100 ? 6.487 5.964 -14.000 1.00 90.12 100 HIS A CA 1
ATOM 793 C C . HIS A 1 100 ? 6.343 7.475 -14.277 1.00 90.12 100 HIS A C 1
ATOM 795 O O . HIS A 1 100 ? 6.861 8.312 -13.538 1.00 90.12 100 HIS A O 1
ATOM 801 N N . GLU A 1 101 ? 5.631 7.833 -15.349 1.00 88.06 101 GLU A N 1
ATOM 802 C CA . GLU A 1 101 ? 5.592 9.2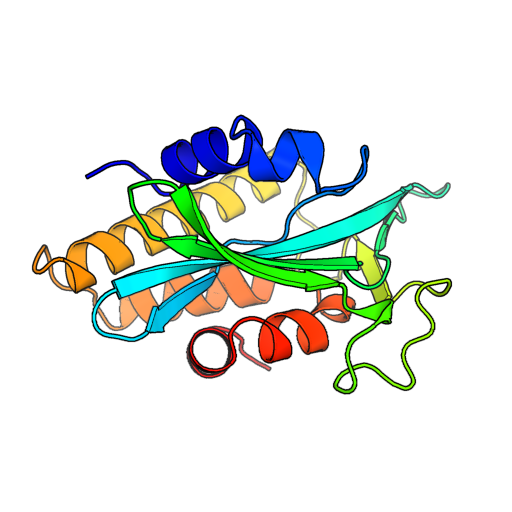05 -15.887 1.00 88.06 101 GLU A CA 1
ATOM 803 C C . GLU A 1 101 ? 5.152 10.273 -14.868 1.00 88.06 101 GLU A C 1
ATOM 805 O O . GLU A 1 101 ? 5.774 11.333 -14.790 1.00 88.06 101 GLU A O 1
ATOM 810 N N . ALA A 1 102 ? 4.152 9.990 -14.024 1.00 88.06 102 ALA A N 1
ATOM 811 C CA . ALA A 1 102 ? 3.624 10.972 -13.072 1.00 88.06 102 ALA A CA 1
ATOM 812 C C . ALA A 1 102 ? 4.629 11.389 -11.984 1.00 88.06 102 ALA A C 1
ATOM 814 O O . ALA A 1 102 ? 4.517 12.491 -11.462 1.00 88.06 102 ALA A O 1
ATOM 815 N N . ILE A 1 103 ? 5.635 10.564 -11.677 1.00 90.06 103 ILE A N 1
ATOM 816 C CA . ILE A 1 103 ? 6.684 10.877 -10.688 1.00 90.06 103 ILE A CA 1
ATOM 817 C C . ILE A 1 103 ? 8.071 11.014 -11.316 1.00 90.06 103 ILE A C 1
ATOM 819 O O . ILE A 1 103 ? 9.060 11.206 -10.612 1.00 90.06 103 ILE A O 1
ATOM 823 N N . ARG A 1 104 ? 8.175 10.910 -12.644 1.00 89.44 104 ARG A N 1
ATOM 824 C CA . ARG A 1 104 ? 9.455 10.943 -13.363 1.00 89.44 104 ARG A CA 1
ATOM 825 C C . ARG A 1 104 ? 10.217 12.251 -13.151 1.00 89.44 104 ARG A C 1
ATOM 827 O O . ARG A 1 104 ? 11.443 12.249 -13.147 1.00 89.44 104 ARG A O 1
ATOM 834 N N . HIS A 1 105 ? 9.483 13.345 -12.965 1.00 89.75 105 HIS A N 1
ATOM 835 C CA . HIS A 1 105 ? 10.020 14.681 -12.722 1.00 89.75 105 HIS A CA 1
ATOM 836 C C . HIS A 1 105 ? 10.432 14.923 -11.261 1.00 89.75 105 HIS A C 1
ATOM 838 O O . HIS A 1 105 ? 11.073 15.932 -10.980 1.00 89.75 105 HIS A O 1
ATOM 844 N N . LEU A 1 106 ? 10.066 14.033 -10.331 1.00 91.81 106 LEU A N 1
ATOM 845 C CA . LEU A 1 106 ? 10.412 14.171 -8.920 1.00 91.81 106 LEU A CA 1
ATOM 846 C C . LEU A 1 106 ? 11.815 13.624 -8.673 1.00 91.81 106 LEU A C 1
ATOM 848 O O . LEU A 1 106 ? 12.148 12.505 -9.072 1.00 91.81 106 LEU A O 1
ATOM 852 N N . ASP A 1 107 ? 12.639 14.379 -7.959 1.00 91.31 107 ASP A N 1
ATOM 853 C CA . ASP A 1 107 ? 13.862 13.837 -7.383 1.00 91.31 107 ASP A CA 1
ATOM 854 C C . ASP A 1 107 ? 13.552 12.969 -6.145 1.00 91.31 107 ASP A C 1
ATOM 856 O O . ASP A 1 107 ? 12.400 12.680 -5.804 1.00 91.31 107 ASP A O 1
ATOM 860 N N . ARG A 1 108 ? 14.604 12.481 -5.483 1.00 90.44 108 ARG A N 1
ATOM 861 C CA . ARG A 1 108 ? 14.448 11.635 -4.297 1.00 90.44 108 ARG A CA 1
ATOM 862 C C . ARG A 1 108 ? 13.801 12.386 -3.130 1.00 90.44 108 ARG A C 1
ATOM 864 O O . ARG A 1 108 ? 13.012 11.775 -2.416 1.00 90.44 108 ARG A O 1
ATOM 871 N N . GLU A 1 109 ? 14.154 13.645 -2.904 1.00 95.56 109 GLU A N 1
ATOM 872 C CA . GLU A 1 109 ? 13.659 14.417 -1.761 1.00 95.56 109 GLU A CA 1
ATOM 873 C C . GLU A 1 109 ? 12.185 14.768 -1.952 1.00 95.56 109 GLU A C 1
ATOM 875 O O . GLU A 1 109 ? 11.374 14.493 -1.069 1.00 95.56 109 GLU A O 1
ATOM 880 N N . ALA A 1 110 ? 11.817 15.239 -3.144 1.00 95.38 110 ALA A N 1
ATOM 881 C CA . ALA A 1 110 ? 10.440 15.535 -3.515 1.00 95.38 110 ALA A CA 1
ATOM 882 C C . ALA A 1 110 ? 9.549 14.284 -3.461 1.00 95.38 110 ALA A C 1
ATOM 884 O O . ALA A 1 110 ? 8.448 14.328 -2.911 1.00 95.38 110 ALA A O 1
ATOM 885 N N . TYR A 1 111 ? 10.036 13.137 -3.950 1.00 94.44 111 TYR A N 1
ATOM 886 C CA . TYR A 1 111 ? 9.304 11.872 -3.838 1.00 94.44 111 TYR A CA 1
ATOM 887 C C . TYR A 1 111 ? 9.067 11.469 -2.375 1.00 94.44 111 TYR A C 1
ATOM 889 O O . TYR A 1 111 ? 7.971 11.039 -2.011 1.00 94.44 111 TYR A O 1
ATOM 897 N N . MET A 1 112 ? 10.082 11.614 -1.517 1.00 95.50 112 MET A N 1
ATOM 898 C CA . MET A 1 112 ? 9.947 11.295 -0.093 1.00 95.50 112 MET A CA 1
ATOM 899 C C . MET A 1 112 ? 9.014 12.277 0.625 1.00 95.50 112 MET A C 1
ATOM 901 O O . MET A 1 112 ? 8.264 11.842 1.493 1.00 95.50 112 MET A O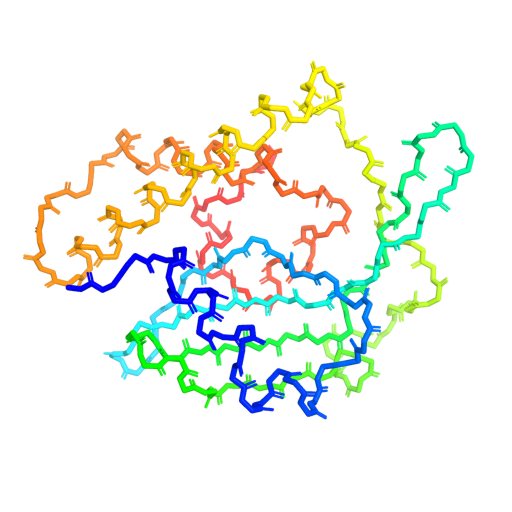 1
ATOM 905 N N . ALA A 1 113 ? 8.994 13.552 0.231 1.00 97.25 113 ALA A N 1
ATOM 906 C CA . ALA A 1 113 ? 8.065 14.544 0.765 1.00 97.25 113 ALA A CA 1
ATOM 907 C C . ALA A 1 113 ? 6.604 14.217 0.411 1.00 97.25 113 ALA A C 1
ATOM 909 O O . ALA A 1 113 ? 5.748 14.212 1.293 1.00 97.25 113 ALA A O 1
ATOM 910 N N . GLU A 1 114 ? 6.305 13.867 -0.845 1.00 97.56 114 GLU A N 1
ATOM 911 C CA . GLU A 1 114 ? 4.949 13.446 -1.233 1.00 97.56 114 GLU A CA 1
ATOM 912 C C . GLU A 1 114 ? 4.536 12.147 -0.524 1.00 97.56 114 GLU A C 1
ATOM 914 O O . GLU A 1 114 ? 3.394 12.003 -0.086 1.00 97.56 114 GLU A O 1
ATOM 919 N N . LYS A 1 115 ? 5.477 11.217 -0.332 1.00 97.06 115 LYS A N 1
ATOM 920 C CA . LYS A 1 115 ? 5.238 10.002 0.450 1.00 97.06 115 LYS A CA 1
ATOM 921 C C . LYS A 1 115 ? 4.953 10.291 1.927 1.00 97.06 115 LYS A C 1
ATOM 923 O O . LYS A 1 115 ? 4.108 9.621 2.515 1.00 97.06 115 LYS A O 1
ATOM 928 N N . GLU A 1 116 ? 5.613 11.282 2.516 1.00 97.69 116 GLU A N 1
ATOM 929 C CA . GLU A 1 116 ? 5.337 11.704 3.891 1.00 97.69 116 GLU A CA 1
ATOM 930 C C . GLU A 1 116 ? 3.956 12.359 4.003 1.00 97.69 116 GLU A C 1
ATOM 932 O O . GLU A 1 116 ? 3.176 12.001 4.880 1.00 97.69 116 GLU A O 1
ATOM 937 N N . ARG A 1 117 ? 3.586 13.225 3.049 1.00 97.94 117 ARG A N 1
ATOM 938 C CA . ARG A 1 117 ? 2.231 13.804 2.975 1.00 97.94 117 ARG A CA 1
ATOM 939 C C . ARG A 1 117 ? 1.152 12.728 2.894 1.00 97.94 117 ARG A C 1
ATOM 941 O O . ARG A 1 117 ? 0.106 12.850 3.526 1.00 97.94 117 ARG A O 1
ATOM 948 N N . TYR A 1 118 ? 1.409 11.663 2.138 1.00 98.44 118 TYR A N 1
ATOM 949 C CA . TYR A 1 118 ? 0.514 10.512 2.069 1.00 98.44 118 TYR A CA 1
ATOM 950 C C . TYR A 1 118 ? 0.337 9.836 3.435 1.00 98.44 118 TYR A C 1
ATOM 952 O O . TYR A 1 118 ? -0.787 9.525 3.827 1.00 98.44 118 TYR A O 1
ATOM 960 N N . TYR A 1 119 ? 1.423 9.650 4.187 1.00 98.19 119 TYR A N 1
ATOM 961 C CA . TYR A 1 119 ? 1.355 9.086 5.534 1.00 98.19 119 TYR A CA 1
ATOM 962 C C . TYR A 1 119 ? 0.611 9.983 6.518 1.00 98.19 119 TYR A C 1
ATOM 964 O O . TYR A 1 119 ? -0.194 9.474 7.294 1.00 98.19 119 TYR A O 1
ATOM 972 N N . GLU A 1 120 ? 0.787 11.299 6.436 1.00 97.56 120 GLU A N 1
ATOM 973 C CA . GLU A 1 120 ? 0.027 12.232 7.268 1.00 97.56 120 GLU A CA 1
ATOM 974 C C . GLU A 1 120 ? -1.475 12.195 6.967 1.00 97.56 120 GLU A C 1
ATOM 976 O O . GLU A 1 120 ? -2.293 12.181 7.887 1.00 97.56 120 GLU A O 1
ATOM 981 N N . LYS A 1 121 ? -1.868 12.064 5.695 1.00 97.81 121 LYS A N 1
ATOM 982 C CA . LYS A 1 121 ? -3.284 11.869 5.349 1.00 97.81 121 LYS A CA 1
ATOM 983 C C . LYS A 1 121 ? -3.839 10.532 5.821 1.00 97.81 121 LYS A C 1
ATOM 985 O O . LYS A 1 121 ? -4.997 10.475 6.229 1.00 97.81 121 LYS A O 1
ATOM 990 N N . LEU A 1 122 ? -3.029 9.473 5.839 1.00 97.88 122 LEU A N 1
ATOM 991 C CA . LEU A 1 122 ? -3.434 8.225 6.483 1.00 97.88 122 LEU A CA 1
ATOM 992 C C . LEU A 1 122 ? -3.583 8.394 7.996 1.00 97.88 122 LEU A C 1
ATOM 994 O O . LEU A 1 122 ? -4.564 7.906 8.540 1.00 97.88 122 LEU A O 1
ATOM 998 N N . ASN A 1 123 ? -2.679 9.107 8.671 1.00 97.38 123 ASN A N 1
ATOM 999 C CA . ASN A 1 123 ? -2.799 9.385 10.106 1.00 97.38 123 ASN A CA 1
ATOM 1000 C C . ASN A 1 123 ? -4.098 10.136 10.428 1.00 97.38 123 ASN A C 1
ATOM 1002 O O . ASN A 1 123 ? -4.804 9.752 11.359 1.00 97.38 123 ASN A O 1
ATOM 1006 N N . ALA A 1 124 ? -4.448 11.147 9.627 1.00 96.81 124 ALA A N 1
ATOM 1007 C CA . ALA A 1 124 ? -5.711 11.872 9.758 1.00 96.81 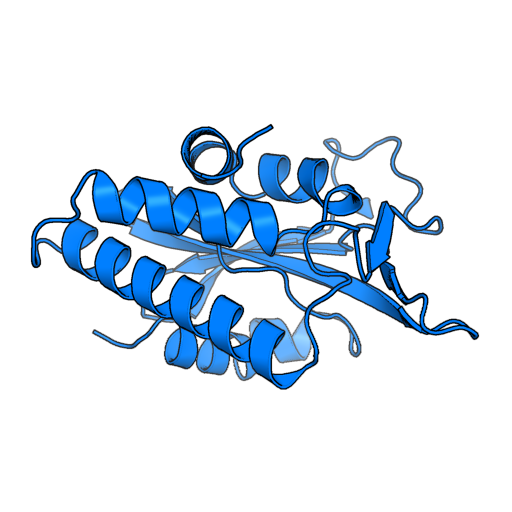124 ALA A CA 1
ATOM 1008 C C . ALA A 1 124 ? -6.929 10.951 9.553 1.00 96.81 124 ALA A C 1
ATOM 1010 O O . ALA A 1 124 ? -7.865 10.979 10.351 1.00 96.81 124 ALA A O 1
ATOM 1011 N N . LEU A 1 125 ? -6.896 10.078 8.539 1.00 96.75 125 LEU A N 1
ATOM 1012 C CA . LEU A 1 125 ? -7.962 9.101 8.304 1.00 96.75 125 LEU A CA 1
ATOM 1013 C C . LEU A 1 125 ? -8.094 8.111 9.471 1.00 96.75 125 LEU A C 1
ATOM 1015 O O . LEU A 1 125 ? -9.201 7.836 9.921 1.00 96.75 125 LEU A O 1
ATOM 1019 N N . ILE A 1 126 ? -6.981 7.603 10.001 1.00 96.00 126 ILE A N 1
ATOM 1020 C CA . ILE A 1 126 ? -6.974 6.701 11.160 1.00 96.00 126 ILE A CA 1
ATOM 1021 C C . ILE A 1 126 ? -7.565 7.403 12.391 1.00 96.00 126 ILE A C 1
ATOM 1023 O O . ILE A 1 126 ? -8.380 6.808 13.097 1.00 96.00 126 ILE A O 1
ATOM 1027 N N . ALA A 1 127 ? -7.190 8.661 12.640 1.00 94.75 127 ALA A N 1
ATOM 1028 C CA . ALA A 1 127 ? -7.730 9.442 13.748 1.00 94.75 127 ALA A CA 1
ATOM 1029 C C . ALA A 1 127 ? -9.251 9.610 13.627 1.00 94.75 127 ALA A C 1
ATOM 1031 O O . ALA A 1 127 ? -9.964 9.345 14.593 1.00 94.75 127 ALA A O 1
ATOM 1032 N N . TYR A 1 128 ? -9.751 9.957 12.438 1.00 94.88 128 TYR A N 1
ATOM 1033 C CA . TYR A 1 128 ? -11.185 10.058 12.157 1.00 94.88 128 TYR A CA 1
ATOM 1034 C C . TYR A 1 128 ? -11.926 8.733 12.380 1.00 94.88 128 TYR A C 1
ATOM 1036 O O . TYR A 1 128 ? -12.945 8.702 13.067 1.00 94.88 128 TYR A O 1
ATOM 1044 N N . LEU A 1 129 ? -11.386 7.619 11.872 1.00 91.62 129 LEU A N 1
ATOM 1045 C CA . LEU A 1 129 ? -11.958 6.284 12.087 1.00 91.62 129 LEU A CA 1
ATOM 1046 C C . LEU A 1 129 ? -11.976 5.884 13.573 1.00 91.62 129 LEU A C 1
ATOM 1048 O O . LEU A 1 129 ? -12.844 5.126 13.995 1.00 91.62 129 LEU A O 1
ATOM 1052 N N . GLY A 1 130 ? -11.049 6.415 14.374 1.00 89.75 130 GLY A N 1
ATOM 1053 C CA . GLY A 1 130 ? -11.011 6.260 15.829 1.00 89.75 130 GLY A CA 1
ATOM 1054 C C . GLY A 1 130 ? -11.923 7.213 16.613 1.00 89.75 130 GLY A C 1
ATOM 1055 O O . GLY A 1 130 ? -11.806 7.261 17.837 1.00 89.75 130 GLY A O 1
ATOM 1056 N N . GLY A 1 131 ? -12.792 7.983 15.948 1.00 88.44 131 GLY A N 1
ATOM 1057 C CA . GLY A 1 131 ? -13.676 8.972 16.581 1.00 88.44 131 GLY A CA 1
ATOM 1058 C C . GLY A 1 131 ? -13.013 10.322 16.879 1.00 88.44 131 GLY A C 1
ATOM 1059 O O . GLY 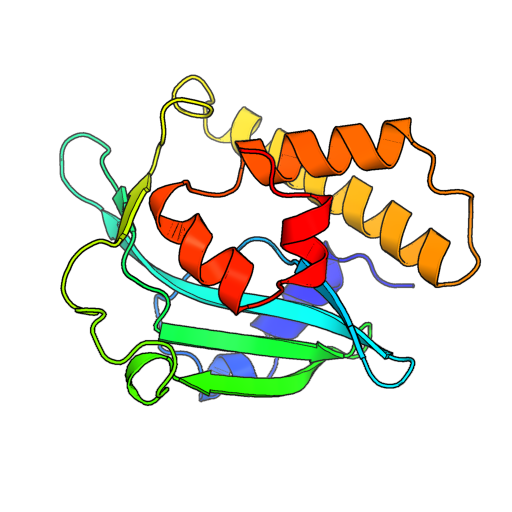A 1 131 ? -13.505 11.073 17.718 1.00 88.44 131 GLY A O 1
ATOM 1060 N N . GLY A 1 132 ? -11.877 10.608 16.238 1.00 86.81 132 GLY A N 1
ATOM 1061 C CA . GLY A 1 132 ? -11.161 11.879 16.321 1.00 86.81 132 GLY A CA 1
ATOM 1062 C C . GLY A 1 132 ? -11.753 12.976 15.430 1.00 86.81 132 GLY A C 1
ATOM 1063 O O . GLY A 1 132 ? -12.953 13.013 15.164 1.00 86.81 132 GLY A O 1
ATOM 1064 N N . GLU A 1 133 ? -10.898 13.901 14.987 1.00 85.88 133 GLU A N 1
ATOM 1065 C CA . GLU A 1 133 ? -11.293 15.035 14.142 1.00 85.88 133 GLU A CA 1
ATOM 1066 C C . GLU A 1 133 ? -11.938 14.598 12.817 1.00 85.88 133 GLU A C 1
ATOM 1068 O O . GLU A 1 133 ? -11.716 13.490 12.328 1.00 85.88 133 GLU A O 1
ATOM 1073 N N . ALA A 1 134 ? -12.746 15.484 12.231 1.00 90.75 134 ALA A N 1
ATOM 1074 C CA . ALA A 1 134 ? -13.432 15.215 10.973 1.00 90.75 134 ALA A CA 1
ATOM 1075 C C . ALA A 1 134 ? -12.435 15.027 9.817 1.00 90.75 134 ALA A C 1
ATOM 1077 O O . ALA A 1 134 ? -11.543 15.849 9.624 1.00 90.75 134 ALA A O 1
ATOM 1078 N N . PHE A 1 135 ? -12.641 13.989 9.006 1.00 95.31 135 PHE A N 1
ATOM 1079 C CA . PHE A 1 135 ? -11.923 13.799 7.746 1.00 95.31 135 PHE A CA 1
ATOM 1080 C C . PHE A 1 135 ? -12.756 14.374 6.603 1.00 95.31 135 PHE A C 1
ATOM 1082 O O . PHE A 1 135 ? -13.834 13.864 6.289 1.00 95.31 135 PHE A O 1
ATOM 1089 N N . THR A 1 136 ? -12.301 15.482 6.025 1.00 96.38 136 THR A N 1
ATOM 1090 C CA . THR A 1 136 ? -13.092 16.240 5.052 1.00 96.38 136 THR A CA 1
ATOM 1091 C C . THR A 1 136 ? -13.001 15.644 3.647 1.00 96.38 136 THR A C 1
ATOM 1093 O O . THR A 1 136 ? -12.099 14.867 3.332 1.00 96.38 136 THR A O 1
ATOM 1096 N N . GLN A 1 137 ? -13.894 16.071 2.747 1.00 95.38 137 GLN A N 1
ATOM 1097 C CA . GLN A 1 137 ? -13.798 15.715 1.326 1.00 95.38 137 GLN A CA 1
ATOM 1098 C C . GLN A 1 137 ? -12.464 16.168 0.706 1.00 95.38 137 GLN A C 1
ATOM 1100 O O . GLN A 1 137 ? -11.911 15.475 -0.143 1.00 95.38 137 GLN A O 1
ATOM 1105 N N . GLN A 1 138 ? -11.915 17.302 1.156 1.00 96.31 138 GLN A N 1
ATOM 1106 C CA . GLN A 1 138 ? -10.612 17.784 0.701 1.00 96.31 138 GLN A CA 1
ATOM 1107 C C . GLN A 1 138 ? -9.479 16.838 1.128 1.00 96.31 138 GLN A C 1
ATOM 1109 O O . GLN A 1 138 ? -8.561 16.591 0.347 1.00 96.31 138 GLN A O 1
ATOM 1114 N N . ASP A 1 139 ? -9.550 16.282 2.341 1.00 96.69 139 ASP A N 1
ATOM 1115 C CA . ASP A 1 139 ? -8.581 15.289 2.816 1.00 96.69 139 ASP A CA 1
ATOM 1116 C C . ASP A 1 139 ? -8.669 13.990 2.019 1.00 96.69 139 ASP A C 1
ATOM 1118 O O . ASP A 1 139 ? -7.642 13.413 1.656 1.00 96.69 139 ASP A O 1
ATOM 1122 N N . GLU A 1 140 ? -9.890 13.562 1.698 1.00 96.38 140 GLU A N 1
ATOM 1123 C CA . GLU A 1 140 ? -10.149 12.403 0.850 1.00 96.38 140 GLU A CA 1
ATOM 1124 C C . GLU A 1 140 ? -9.594 12.589 -0.565 1.00 96.38 140 GLU A C 1
ATOM 1126 O O . GLU A 1 140 ? -8.906 11.705 -1.084 1.00 96.38 140 GLU A O 1
ATOM 1131 N N . ASP A 1 141 ? -9.827 13.752 -1.172 1.00 97.19 141 ASP A N 1
ATOM 1132 C CA . ASP A 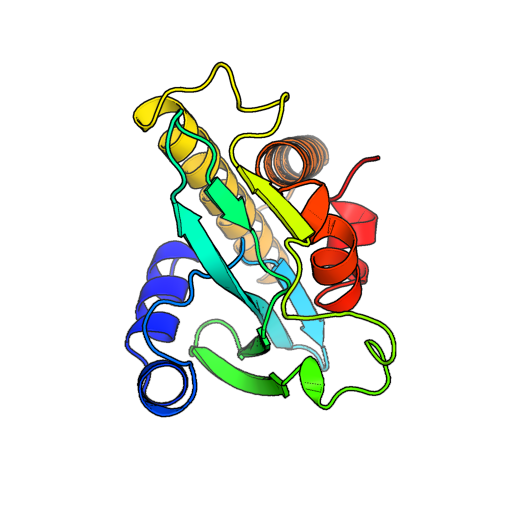1 141 ? -9.318 14.081 -2.500 1.00 97.19 141 ASP A CA 1
ATOM 1133 C C . ASP A 1 141 ? -7.791 14.147 -2.534 1.00 97.19 141 ASP A C 1
ATOM 1135 O O . ASP A 1 141 ? -7.163 13.646 -3.474 1.00 97.19 141 ASP A O 1
ATOM 1139 N N . GLU A 1 142 ? -7.178 14.731 -1.503 1.00 97.56 142 GLU A N 1
ATOM 1140 C CA . GLU A 1 142 ? -5.726 14.791 -1.382 1.00 97.56 142 GLU A CA 1
ATOM 1141 C C . GLU A 1 142 ? -5.125 13.395 -1.177 1.00 97.56 142 GLU A C 1
ATOM 1143 O O . GLU A 1 142 ? -4.147 13.056 -1.849 1.00 97.56 142 GLU A O 1
ATOM 1148 N N . LEU A 1 143 ? -5.729 12.560 -0.326 1.00 98.00 143 LEU A N 1
ATOM 1149 C CA . LEU A 1 143 ? -5.301 11.179 -0.111 1.00 98.00 143 LEU A CA 1
ATOM 1150 C C . LEU A 1 143 ? -5.396 10.356 -1.403 1.00 98.00 143 LEU A C 1
ATOM 1152 O O . LEU A 1 143 ? -4.442 9.660 -1.757 1.00 98.00 143 LEU A O 1
ATOM 1156 N N . ALA A 1 144 ? -6.502 10.474 -2.141 1.00 97.81 144 ALA A N 1
ATOM 1157 C CA . ALA A 1 144 ? -6.686 9.787 -3.417 1.00 97.81 144 ALA A CA 1
ATOM 1158 C C . ALA A 1 144 ? -5.666 10.246 -4.471 1.00 97.81 144 ALA A C 1
ATOM 1160 O O . ALA A 1 144 ? -5.072 9.422 -5.174 1.00 97.81 144 ALA A O 1
ATOM 1161 N N . ARG A 1 145 ? -5.417 11.560 -4.565 1.00 97.31 145 ARG A N 1
ATOM 1162 C CA . ARG A 1 145 ? -4.401 12.130 -5.464 1.00 97.31 145 ARG A CA 1
ATOM 1163 C C . ARG A 1 145 ? -3.014 11.580 -5.136 1.00 97.31 145 ARG A C 1
ATOM 1165 O O . ARG A 1 145 ? -2.320 11.112 -6.036 1.00 97.31 145 ARG A O 1
ATOM 1172 N N . LEU A 1 146 ? -2.622 11.631 -3.863 1.00 97.56 146 LEU A N 1
ATOM 1173 C CA . LEU A 1 146 ? -1.323 11.158 -3.388 1.00 97.56 146 LEU A CA 1
ATOM 1174 C C . LEU A 1 146 ? -1.147 9.661 -3.645 1.00 97.56 146 LEU A C 1
ATOM 1176 O O . LEU A 1 146 ? -0.126 9.257 -4.195 1.00 97.56 146 LEU A O 1
ATOM 1180 N N . PHE A 1 147 ? -2.148 8.846 -3.305 1.00 97.62 147 PHE A N 1
ATOM 1181 C CA . PHE A 1 147 ? -2.086 7.404 -3.523 1.00 97.62 147 PHE A CA 1
ATOM 1182 C C . PHE A 1 147 ? -1.969 7.058 -5.007 1.00 97.62 147 PHE A C 1
ATOM 1184 O O . PHE A 1 147 ? -1.097 6.280 -5.378 1.00 97.62 147 PHE A O 1
ATOM 1191 N N . THR A 1 148 ? -2.790 7.674 -5.860 1.00 96.12 148 THR A N 1
ATOM 1192 C CA . THR A 1 148 ? -2.765 7.430 -7.311 1.00 96.12 148 THR A CA 1
ATOM 1193 C C . THR A 1 148 ? -1.419 7.817 -7.924 1.00 96.12 148 THR A C 1
ATOM 1195 O O . THR A 1 148 ? -0.874 7.065 -8.727 1.00 96.12 148 THR A O 1
ATOM 1198 N N . MET A 1 149 ? -0.863 8.961 -7.515 1.00 95.56 149 MET A N 1
ATOM 1199 C CA . MET A 1 149 ? 0.425 9.457 -8.001 1.00 95.56 149 MET A CA 1
ATOM 1200 C C . MET A 1 149 ? 1.607 8.604 -7.525 1.00 95.56 149 MET A C 1
ATOM 1202 O O . MET A 1 149 ? 2.551 8.402 -8.274 1.00 95.56 149 MET A O 1
ATOM 1206 N N . LEU A 1 150 ? 1.599 8.132 -6.276 1.00 95.94 150 LEU A N 1
ATOM 1207 C CA . LEU A 1 150 ? 2.719 7.371 -5.711 1.00 95.94 150 LEU A CA 1
ATOM 1208 C C . LEU A 1 150 ? 2.649 5.874 -6.033 1.00 95.94 150 LEU A C 1
ATOM 1210 O O . LEU A 1 150 ? 3.672 5.189 -6.011 1.00 95.94 150 LEU A O 1
ATOM 1214 N N . ALA A 1 151 ? 1.454 5.333 -6.271 1.00 95.38 151 ALA A N 1
ATOM 1215 C CA . ALA A 1 151 ? 1.288 3.934 -6.617 1.00 95.38 151 ALA A CA 1
ATOM 1216 C C . ALA A 1 151 ? 1.745 3.684 -8.060 1.00 95.38 151 ALA A C 1
ATOM 1218 O O . ALA A 1 151 ? 1.358 4.374 -8.998 1.00 95.38 151 ALA A O 1
ATOM 1219 N N . GLU A 1 152 ? 2.533 2.632 -8.245 1.00 94.25 152 GLU A N 1
ATOM 1220 C CA . GLU A 1 152 ? 3.055 2.269 -9.558 1.00 94.25 152 GLU A CA 1
ATOM 1221 C C . GLU A 1 152 ? 1.958 1.624 -10.424 1.00 94.25 152 GLU A C 1
ATOM 1223 O O . GLU A 1 152 ? 1.394 0.608 -10.000 1.00 94.25 152 GLU A O 1
ATOM 1228 N N . PRO A 1 153 ? 1.679 2.127 -11.646 1.00 94.44 153 PRO A N 1
ATOM 1229 C CA . PRO A 1 153 ? 0.589 1.622 -12.487 1.00 94.44 153 PRO A CA 1
ATOM 1230 C C . PRO A 1 153 ? 0.661 0.121 -12.780 1.00 94.44 153 PRO A C 1
ATOM 1232 O O . PRO A 1 153 ? -0.348 -0.582 -12.723 1.00 94.44 153 PRO A O 1
ATOM 1235 N N . GLY A 1 154 ? 1.869 -0.404 -13.014 1.00 93.50 154 GLY A N 1
ATOM 1236 C CA . GLY A 1 154 ? 2.089 -1.842 -13.213 1.00 93.50 154 GLY A CA 1
ATOM 1237 C C . GLY A 1 154 ? 1.730 -2.699 -11.992 1.00 93.50 154 GLY A C 1
ATOM 1238 O O . GLY A 1 154 ? 1.506 -3.902 -12.115 1.00 93.50 154 GLY A O 1
ATOM 1239 N N . LEU A 1 155 ? 1.630 -2.084 -10.809 1.00 95.75 155 LEU A N 1
ATOM 1240 C CA . LEU A 1 155 ? 1.249 -2.745 -9.567 1.00 95.75 155 LEU A CA 1
ATOM 1241 C C . LEU A 1 155 ? -0.234 -2.555 -9.194 1.00 95.75 155 LEU A C 1
ATOM 1243 O O . LEU A 1 155 ? -0.700 -3.190 -8.247 1.00 95.75 155 LEU A O 1
ATOM 1247 N N . TYR A 1 156 ? -1.006 -1.748 -9.933 1.00 95.88 156 TYR A N 1
ATOM 1248 C CA . TYR A 1 156 ? -2.428 -1.493 -9.646 1.00 95.88 156 TYR A CA 1
ATOM 1249 C C . TYR A 1 156 ? -3.293 -2.755 -9.512 1.00 95.88 156 TYR A C 1
ATOM 1251 O O . TYR A 1 156 ? -4.120 -2.789 -8.596 1.00 95.88 156 TYR A O 1
ATOM 1259 N N . PRO A 1 157 ? -3.133 -3.810 -10.342 1.00 94.50 157 PRO A N 1
ATOM 1260 C CA . PRO A 1 157 ? -3.905 -5.039 -10.165 1.00 94.50 157 PRO A CA 1
ATOM 1261 C C . PRO A 1 157 ? -3.699 -5.675 -8.784 1.00 94.50 157 PRO A C 1
ATOM 1263 O O . PRO A 1 157 ? -4.647 -6.187 -8.194 1.00 94.50 157 PRO A O 1
ATOM 1266 N N . TYR A 1 158 ? -2.484 -5.590 -8.237 1.00 95.94 158 TYR A N 1
ATOM 1267 C CA . TYR A 1 158 ? -2.155 -6.158 -6.931 1.00 95.94 158 TYR A CA 1
ATOM 1268 C C . TYR A 1 158 ? -2.627 -5.273 -5.783 1.00 95.94 158 TYR A C 1
ATOM 1270 O O . TYR A 1 158 ? -3.110 -5.807 -4.792 1.00 95.94 158 TYR A O 1
ATOM 1278 N N . TYR A 1 159 ? -2.570 -3.943 -5.929 1.00 97.06 159 TYR A N 1
ATOM 1279 C CA . TYR A 1 159 ? -3.210 -3.022 -4.983 1.00 97.06 159 TYR A CA 1
ATOM 1280 C C . TYR A 1 159 ? -4.709 -3.335 -4.849 1.00 97.06 159 TYR A C 1
ATOM 1282 O O . TYR A 1 159 ? -5.187 -3.592 -3.745 1.00 97.06 159 TYR A O 1
ATOM 1290 N N . ARG A 1 160 ? -5.433 -3.436 -5.975 1.00 95.69 160 ARG A N 1
ATOM 1291 C CA . ARG A 1 160 ? -6.873 -3.759 -5.982 1.00 95.69 160 ARG A CA 1
ATOM 1292 C C . ARG A 1 160 ? -7.181 -5.141 -5.409 1.00 95.69 160 ARG A C 1
ATOM 1294 O O . ARG A 1 160 ? -8.179 -5.302 -4.720 1.00 95.69 160 ARG A O 1
ATOM 1301 N N . ALA A 1 161 ? -6.334 -6.133 -5.677 1.00 94.19 161 ALA A N 1
ATOM 1302 C CA . ALA A 1 161 ? -6.505 -7.473 -5.122 1.00 94.19 161 ALA A CA 1
ATOM 1303 C C . ALA A 1 161 ? -6.168 -7.558 -3.622 1.00 94.19 161 ALA A C 1
ATOM 1305 O O . ALA A 1 161 ? -6.695 -8.437 -2.934 1.00 94.19 161 ALA A O 1
ATOM 1306 N N . ALA A 1 162 ? -5.284 -6.687 -3.127 1.00 95.44 162 ALA A N 1
ATOM 1307 C CA . ALA A 1 162 ? -4.873 -6.644 -1.728 1.00 95.44 162 ALA A CA 1
ATOM 1308 C C . ALA A 1 162 ? -5.880 -5.898 -0.848 1.00 95.44 162 ALA A C 1
ATOM 1310 O O . ALA A 1 162 ? -6.203 -6.383 0.229 1.00 95.44 162 ALA A O 1
ATOM 1311 N N . CYS A 1 163 ? -6.374 -4.742 -1.296 1.00 96.62 163 CYS A N 1
ATOM 1312 C CA . CYS A 1 163 ? -7.333 -3.939 -0.541 1.00 96.62 163 CYS A CA 1
ATOM 1313 C C . CYS A 1 163 ? -8.358 -3.287 -1.489 1.00 96.62 163 CYS A C 1
ATOM 1315 O O . CYS A 1 163 ? -8.182 -2.130 -1.891 1.00 96.62 163 CYS A O 1
ATOM 1317 N N . PRO A 1 164 ? -9.407 -4.026 -1.901 1.00 95.00 164 PRO A N 1
ATOM 1318 C CA . PRO A 1 164 ? -10.345 -3.564 -2.919 1.00 95.00 164 PRO A CA 1
ATOM 1319 C C . PRO A 1 164 ? -11.100 -2.308 -2.481 1.00 95.00 164 PRO A C 1
ATOM 1321 O O . PRO A 1 164 ? -11.113 -1.341 -3.234 1.00 95.00 164 PRO A O 1
ATOM 1324 N N . GLN A 1 165 ? -11.622 -2.270 -1.250 1.00 94.19 165 GLN A N 1
ATOM 1325 C CA . GLN A 1 165 ? -12.401 -1.131 -0.743 1.00 94.19 165 GLN A CA 1
ATOM 1326 C C . GLN A 1 165 ? -11.580 0.167 -0.721 1.00 94.19 165 GLN A C 1
ATOM 1328 O O . GLN A 1 165 ? -12.034 1.215 -1.181 1.00 94.19 165 GLN A O 1
ATOM 1333 N N . PHE A 1 166 ? -10.329 0.095 -0.252 1.00 97.06 166 PHE A N 1
ATOM 1334 C CA . PHE A 1 166 ? -9.424 1.244 -0.266 1.00 97.06 166 PHE A CA 1
ATOM 1335 C C . PHE A 1 166 ? -9.127 1.702 -1.694 1.00 97.06 166 PHE A C 1
ATOM 1337 O O . PHE A 1 166 ? -9.161 2.894 -1.992 1.00 97.06 166 PHE A O 1
ATOM 1344 N N . CYS A 1 167 ? -8.848 0.763 -2.599 1.00 96.94 167 CYS A N 1
ATOM 1345 C CA . CYS A 1 167 ? -8.519 1.102 -3.978 1.00 96.94 167 CYS A CA 1
ATOM 1346 C C . CYS A 1 167 ? -9.721 1.640 -4.760 1.00 96.94 167 CYS A C 1
ATOM 1348 O O . CYS A 1 167 ? -9.539 2.521 -5.590 1.00 96.94 167 CYS A O 1
ATOM 1350 N N . GLU A 1 168 ? -10.935 1.159 -4.505 1.00 95.62 168 GLU A N 1
ATOM 1351 C CA . GLU A 1 168 ? -12.154 1.705 -5.112 1.00 95.62 168 GLU A CA 1
ATOM 1352 C C . GLU A 1 168 ? -12.352 3.182 -4.759 1.00 95.62 168 GLU A C 1
ATOM 1354 O O . GLU A 1 168 ? -12.780 3.964 -5.606 1.00 95.62 168 GLU A O 1
ATOM 1359 N N . ARG A 1 169 ? -11.978 3.572 -3.536 1.00 95.06 169 ARG A N 1
ATOM 1360 C CA . ARG A 1 169 ? -12.115 4.945 -3.044 1.00 95.06 169 ARG A CA 1
ATOM 1361 C C . ARG A 1 169 ? -10.950 5.855 -3.443 1.00 95.06 169 ARG A C 1
ATOM 1363 O O . ARG A 1 169 ? -11.168 6.994 -3.849 1.00 95.06 169 ARG A O 1
ATOM 1370 N N . PHE A 1 170 ? -9.712 5.368 -3.341 1.00 97.12 170 PHE A N 1
ATOM 1371 C CA . PHE A 1 170 ? -8.515 6.215 -3.418 1.00 97.12 170 PHE A CA 1
ATOM 1372 C C . PHE A 1 170 ? -7.652 6.010 -4.668 1.00 97.12 170 PHE A C 1
ATOM 1374 O O . PHE A 1 170 ? -6.803 6.855 -4.948 1.00 97.12 170 PHE A O 1
ATOM 1381 N N . LEU A 1 171 ? -7.838 4.928 -5.435 1.00 95.38 171 LEU A N 1
ATOM 1382 C CA . LEU A 1 171 ? -7.064 4.678 -6.655 1.00 95.38 171 LEU A CA 1
ATOM 1383 C C . LEU A 1 171 ? -7.831 5.157 -7.891 1.00 95.38 171 LEU A C 1
ATOM 1385 O O . LEU A 1 171 ? -8.669 4.438 -8.444 1.00 95.38 171 LEU A O 1
ATOM 1389 N N . ARG A 1 172 ? -7.520 6.372 -8.344 1.00 88.06 172 ARG A N 1
ATOM 1390 C CA . ARG A 1 172 ? -8.139 6.980 -9.528 1.00 88.06 172 ARG A CA 1
ATOM 1391 C C . ARG A 1 172 ? -7.556 6.369 -10.811 1.00 88.06 172 ARG A C 1
ATOM 1393 O O . ARG A 1 172 ? -6.432 5.869 -10.814 1.00 88.06 172 ARG A O 1
ATOM 1400 N N . LYS A 1 173 ? -8.376 6.325 -11.866 1.00 64.62 173 LYS A N 1
ATOM 1401 C CA . LYS A 1 173 ? -8.001 5.790 -13.186 1.00 64.62 173 LYS A CA 1
ATOM 1402 C C . LYS A 1 173 ? -7.146 6.772 -13.969 1.00 64.62 173 LYS A C 1
ATOM 1404 O O . LYS A 1 173 ? -7.441 7.982 -13.875 1.00 64.62 173 LYS A O 1
#

Radius of gyration: 15.89 Å; chains: 1; bounding box: 36×38×36 Å

Sequence (173 aa):
MISIQEFLKNVNTGHVVRSSVPMGLGKSLPMLDIADDRLLVTLFFYRSILRPEDKTLLMPPEIIASFEYPGARLVTFETLALSRRFTGVDFRKPAGLFRHEAIRHLDREAYMAEKERYYEKLNALIAYLGGGEAFTQQDEDELARLFTMLAEPGLYPYYRAACPQFCERFLRK

Foldseek 3Di:
DDFVVVQVVCLCVDPCCVPPPDPQWDKDQWFWDADPNFIKTKIFTWHWCDDPPRKIFTFATQWIWIATPPVRHTDDIDGLVPDPVCVPDDRVHGLAIPPDDLCPPPDPVRLVVLSVVLRVLVRVVVQVSVVHDDCDPVSQQSNLVSNQSNGTPSCLVVVCVRHVVRCVRRHDD

Secondary structure (DSSP, 8-state):
---HHHHHHHHHHSHHHHHHSPTTEEE---EEEEETTEEEEEEEEEEEEE-GGG-EEEPPPSEEEEEETTTTEEEEEEEGGG-GGGTT--TTS-SEEES-GGGTT--HHHHHHHHHHHHHHHHHHHHHHTT-S---HHHHHHHHHHHHHHS-GGGHHHHHHH-HHHHHHH---